Protein AF-A0A2P4PEK5-F1 (afdb_monomer)

Organism: Rhizophagus irregularis (strain DAOM 181602 / DAOM 197198 / MUCL 43194) (NCBI:txid747089)

Sequence (118 aa):
IKNPMDFFTINSKLNDNQYTSAKDFEKDICLIFCNCYTYNNIGSEIYKLGEALELAFNKIWAEKIIFLVKQKEKSKRVQDNDTNSSLYIIYFNTFFAFILFILLTCKKTNLNFRRKQR

Structure (mmCIF, N/CA/C/O backbone):
data_AF-A0A2P4PEK5-F1
#
_entry.id   AF-A0A2P4PEK5-F1
#
loop_
_atom_site.group_PDB
_atom_site.id
_atom_site.type_symbol
_atom_site.label_atom_id
_atom_site.label_alt_id
_atom_site.label_comp_id
_atom_site.label_asym_id
_ato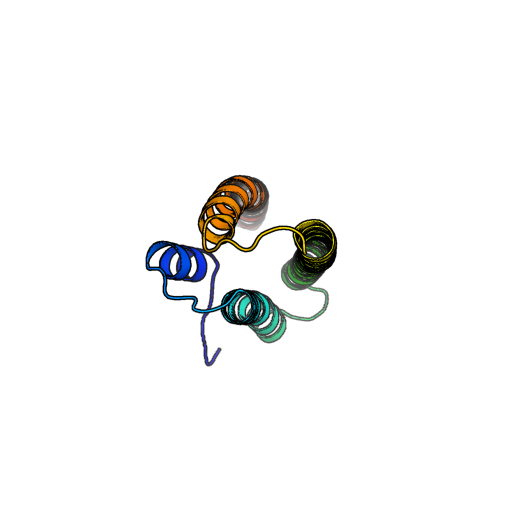m_site.label_entity_id
_atom_site.label_seq_id
_atom_site.pdbx_PDB_ins_code
_atom_site.Cartn_x
_atom_site.Cartn_y
_atom_site.Cartn_z
_atom_site.occupancy
_atom_site.B_iso_or_equiv
_atom_site.auth_seq_id
_atom_site.auth_comp_id
_atom_site.auth_asym_id
_atom_site.auth_atom_id
_atom_site.pdbx_PDB_model_num
ATOM 1 N N . ILE A 1 1 ? 0.640 1.344 -15.530 1.00 74.31 1 ILE A N 1
ATOM 2 C CA . ILE A 1 1 ? -0.008 1.261 -14.199 1.00 74.31 1 ILE A CA 1
ATOM 3 C C . ILE A 1 1 ? -1.407 1.836 -14.321 1.00 74.31 1 ILE A C 1
ATOM 5 O O . ILE A 1 1 ? -1.526 2.949 -14.814 1.00 74.31 1 ILE A O 1
ATOM 9 N N . LYS A 1 2 ? -2.444 1.068 -13.968 1.00 80.69 2 LYS A N 1
ATOM 10 C CA . LYS A 1 2 ? -3.844 1.521 -14.085 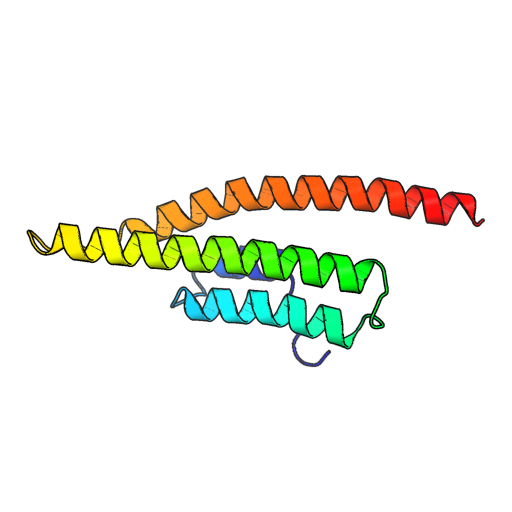1.00 80.69 2 LYS A CA 1
ATOM 11 C C . LYS A 1 2 ? -4.298 2.326 -12.865 1.00 80.69 2 LYS A C 1
ATOM 13 O O . LYS A 1 2 ? -5.041 3.279 -13.026 1.00 80.69 2 LYS A O 1
ATOM 18 N N . ASN A 1 3 ? -3.785 1.974 -11.684 1.00 86.88 3 ASN A N 1
ATOM 19 C CA . ASN A 1 3 ? -4.098 2.630 -10.418 1.00 86.88 3 ASN A CA 1
ATOM 20 C C . ASN A 1 3 ? -2.780 3.020 -9.727 1.00 86.88 3 ASN A C 1
ATOM 22 O O . ASN A 1 3 ? -2.154 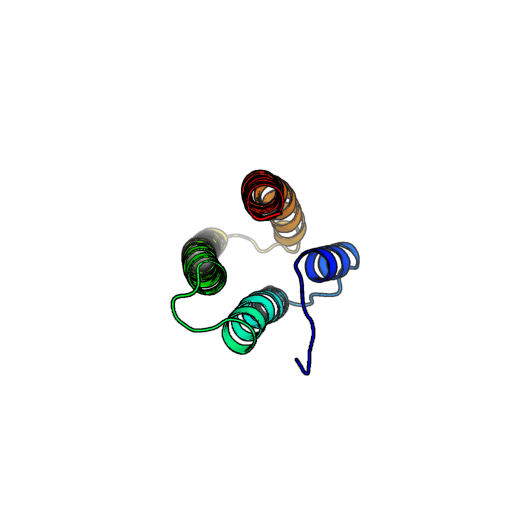2.153 -9.109 1.00 86.88 3 ASN A O 1
ATOM 26 N N . PRO A 1 4 ? -2.287 4.260 -9.897 1.00 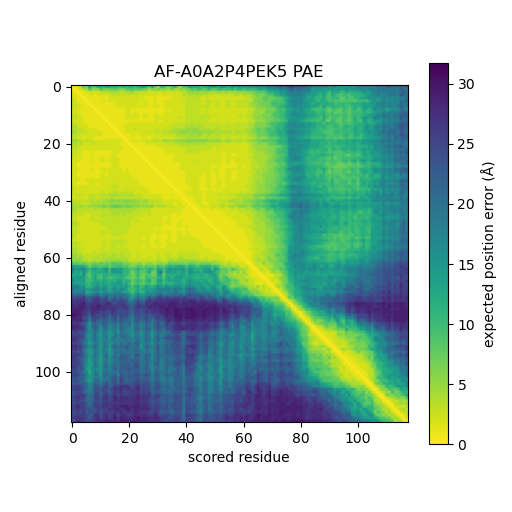90.12 4 PRO A N 1
ATOM 27 C CA . PRO A 1 4 ? -1.091 4.715 -9.198 1.00 90.12 4 PRO A CA 1
ATOM 28 C C . PRO A 1 4 ? -1.355 4.773 -7.691 1.00 90.12 4 PRO A C 1
ATOM 30 O O . PRO A 1 4 ? -2.445 5.137 -7.256 1.00 90.12 4 PRO A O 1
ATOM 33 N N . MET A 1 5 ? -0.350 4.404 -6.903 1.00 92.69 5 MET A N 1
ATOM 34 C CA . MET A 1 5 ? -0.370 4.537 -5.452 1.00 92.69 5 MET A CA 1
ATOM 35 C C . MET A 1 5 ? 1.058 4.708 -4.954 1.00 92.69 5 MET A C 1
ATOM 37 O O . MET A 1 5 ? 1.987 4.102 -5.493 1.00 92.69 5 MET A O 1
ATOM 41 N N . ASP A 1 6 ? 1.217 5.530 -3.930 1.00 86.75 6 ASP A N 1
ATOM 42 C CA . ASP A 1 6 ? 2.478 5.803 -3.265 1.00 86.75 6 ASP A CA 1
ATOM 43 C C . ASP A 1 6 ? 2.200 6.196 -1.811 1.00 86.75 6 ASP A C 1
ATOM 45 O O . ASP A 1 6 ? 1.071 6.505 -1.423 1.00 86.75 6 ASP A O 1
ATOM 49 N N . PHE A 1 7 ? 3.238 6.184 -0.986 1.00 85.31 7 PHE A N 1
ATOM 50 C CA . PHE A 1 7 ? 3.053 6.424 0.435 1.00 85.31 7 PHE A CA 1
ATOM 51 C C . PHE A 1 7 ? 2.679 7.865 0.799 1.00 85.31 7 PHE A C 1
ATOM 53 O O . PHE A 1 7 ? 2.085 8.074 1.853 1.00 85.31 7 PHE A O 1
ATOM 60 N N . PHE A 1 8 ? 3.008 8.856 -0.035 1.00 84.50 8 PHE A N 1
ATOM 61 C CA . PHE A 1 8 ? 2.565 10.230 0.194 1.00 84.50 8 PHE A CA 1
ATOM 62 C C . PHE A 1 8 ? 1.049 10.326 0.005 1.00 84.50 8 PHE A C 1
ATOM 64 O O . PHE A 1 8 ? 0.356 10.884 0.855 1.00 84.50 8 PHE A O 1
ATOM 71 N N . THR A 1 9 ? 0.531 9.688 -1.045 1.00 86.31 9 THR A N 1
ATOM 72 C CA . THR A 1 9 ? -0.909 9.558 -1.284 1.00 86.31 9 THR A CA 1
ATOM 73 C C . THR A 1 9 ? -1.602 8.834 -0.126 1.00 86.31 9 THR A C 1
ATOM 75 O O . THR A 1 9 ? -2.597 9.335 0.394 1.00 86.31 9 THR A O 1
ATOM 78 N N . ILE A 1 10 ? -1.053 7.710 0.350 1.00 87.62 10 ILE A N 1
ATOM 79 C CA . ILE A 1 10 ? -1.588 6.995 1.524 1.00 87.62 10 ILE A CA 1
ATOM 80 C C . ILE A 1 10 ? -1.590 7.887 2.772 1.00 87.62 10 ILE A C 1
ATOM 82 O O . ILE A 1 10 ? -2.569 7.905 3.516 1.00 87.62 10 ILE A O 1
ATOM 86 N N . ASN A 1 11 ? -0.522 8.654 3.001 1.00 84.31 11 ASN A N 1
ATOM 87 C CA . ASN A 1 11 ? -0.442 9.572 4.134 1.00 84.31 11 ASN A CA 1
ATOM 88 C C . ASN A 1 11 ? -1.502 10.682 4.054 1.00 84.31 11 ASN A C 1
ATOM 90 O O . ASN A 1 11 ? -2.142 10.983 5.056 1.00 84.31 11 ASN A O 1
ATOM 94 N N . SER A 1 12 ? -1.738 11.249 2.865 1.00 85.06 12 SER A N 1
ATOM 95 C CA . SER A 1 12 ? -2.829 12.213 2.658 1.00 85.06 12 SER A CA 1
ATOM 96 C C . SER A 1 12 ? -4.181 11.575 2.962 1.00 85.06 12 SER A C 1
ATOM 98 O O . SER A 1 12 ? -4.934 12.096 3.774 1.00 85.06 12 SER A O 1
ATOM 100 N N . LYS A 1 13 ? -4.454 10.390 2.401 1.00 88.88 13 LYS A N 1
ATOM 101 C CA . LYS A 1 13 ? -5.703 9.655 2.642 1.00 88.88 13 LYS A CA 1
ATOM 102 C C . LYS A 1 13 ? -5.921 9.335 4.124 1.00 88.88 13 LYS A C 1
ATOM 104 O O . LYS A 1 13 ? -7.058 9.373 4.582 1.00 88.88 13 LYS A O 1
ATOM 109 N N . LEU A 1 14 ? -4.857 9.045 4.878 1.00 83.88 14 LEU A N 1
ATOM 110 C CA . LEU A 1 14 ? -4.923 8.878 6.333 1.00 83.88 14 LEU A CA 1
ATOM 111 C C . LEU A 1 14 ? -5.293 10.183 7.045 1.00 83.88 14 LEU A C 1
ATOM 113 O O . LEU A 1 14 ? -6.217 10.178 7.852 1.00 83.88 14 LEU A O 1
ATOM 117 N N . ASN A 1 15 ? -4.600 11.283 6.742 1.00 84.25 15 ASN A N 1
ATOM 118 C CA . ASN A 1 15 ? -4.844 12.585 7.376 1.00 84.25 15 ASN A CA 1
ATOM 119 C C . ASN A 1 15 ? -6.248 13.124 7.076 1.00 84.25 15 ASN A C 1
ATOM 121 O O . ASN A 1 15 ? -6.874 13.747 7.930 1.00 84.25 15 ASN A O 1
ATOM 125 N N . ASP A 1 16 ? -6.754 12.820 5.886 1.00 89.94 16 ASP A N 1
ATOM 126 C CA . ASP A 1 16 ? -8.083 13.205 5.425 1.00 89.94 16 ASP A CA 1
ATOM 127 C C . ASP A 1 16 ? -9.177 12.213 5.880 1.00 89.94 16 ASP A C 1
ATOM 129 O O . ASP A 1 16 ? -10.318 12.306 5.432 1.00 89.94 16 ASP A O 1
ATOM 133 N N . ASN A 1 17 ? -8.848 11.241 6.746 1.00 86.31 17 ASN A N 1
ATOM 134 C CA . ASN A 1 17 ? -9.751 10.192 7.243 1.00 86.31 17 ASN A CA 1
ATOM 135 C C . ASN A 1 17 ? -10.480 9.400 6.134 1.00 86.31 17 ASN A C 1
ATOM 137 O O . ASN A 1 17 ? -11.611 8.949 6.311 1.00 86.31 17 ASN A O 1
ATOM 141 N N . GLN A 1 18 ? -9.836 9.191 4.983 1.00 90.00 18 GLN A N 1
ATOM 142 C CA . GLN A 1 18 ? -10.426 8.502 3.825 1.00 90.00 18 GLN A CA 1
ATOM 143 C C . GLN A 1 18 ? -10.410 6.969 3.942 1.00 90.00 18 GLN A C 1
ATOM 145 O O . GLN A 1 18 ? -10.960 6.273 3.086 1.00 90.00 18 GLN A O 1
ATOM 150 N N . TYR A 1 19 ? -9.780 6.416 4.980 1.00 86.38 19 TYR A N 1
ATOM 151 C CA . TYR A 1 19 ? -9.790 4.981 5.248 1.00 86.38 19 TYR A CA 1
ATOM 152 C C . TYR A 1 19 ? -10.855 4.632 6.282 1.00 86.38 19 TYR A C 1
ATOM 154 O O . TYR A 1 19 ? -10.711 4.925 7.464 1.00 86.38 19 TYR A O 1
ATOM 162 N N . THR A 1 20 ? -11.902 3.937 5.835 1.00 85.94 20 THR A N 1
ATOM 163 C CA . THR A 1 20 ? -12.977 3.463 6.724 1.00 85.94 20 THR A CA 1
ATOM 164 C C . THR A 1 20 ? -12.573 2.241 7.547 1.00 85.94 20 THR A C 1
ATOM 166 O O . THR A 1 20 ? -13.184 1.934 8.568 1.00 85.94 20 THR A O 1
ATOM 169 N N . SER A 1 21 ? -11.531 1.530 7.110 1.00 82.12 21 SER A N 1
ATOM 170 C CA . SER A 1 21 ? -11.037 0.330 7.769 1.00 82.12 21 SER A CA 1
ATOM 171 C C . SER A 1 21 ? -9.530 0.162 7.591 1.00 82.12 21 SER A C 1
ATOM 173 O O . SER A 1 21 ? -8.942 0.593 6.596 1.00 82.12 21 SER A O 1
ATOM 175 N N . ALA A 1 22 ? -8.903 -0.566 8.520 1.00 82.56 22 ALA A N 1
ATOM 176 C CA . ALA A 1 22 ? -7.507 -0.984 8.389 1.00 82.56 22 ALA A CA 1
ATOM 177 C C . ALA A 1 22 ? -7.264 -1.809 7.110 1.00 82.56 22 ALA A C 1
ATOM 179 O O . ALA A 1 22 ? -6.171 -1.770 6.549 1.00 82.56 22 ALA A O 1
ATOM 180 N N . LYS A 1 23 ? -8.288 -2.524 6.618 1.00 84.50 23 LYS A N 1
ATOM 181 C CA . LYS A 1 23 ? -8.181 -3.327 5.398 1.00 84.50 23 LYS A CA 1
ATOM 182 C C . LYS A 1 23 ? -8.073 -2.462 4.144 1.00 84.50 23 LYS A C 1
ATOM 184 O O . LYS A 1 23 ? -7.395 -2.857 3.203 1.00 84.50 23 LYS A O 1
ATOM 189 N N . ASP A 1 24 ? -8.710 -1.295 4.120 1.00 86.88 24 ASP A N 1
ATOM 190 C CA . ASP A 1 24 ? -8.612 -0.377 2.979 1.00 86.88 24 ASP A CA 1
ATOM 191 C C . ASP A 1 24 ? -7.234 0.279 2.899 1.00 86.88 24 ASP A C 1
ATOM 193 O O . ASP A 1 24 ? -6.680 0.417 1.812 1.00 86.88 24 ASP A O 1
ATOM 197 N N . PHE A 1 25 ? -6.644 0.588 4.052 1.00 88.50 25 PHE A N 1
ATOM 198 C CA . PHE A 1 25 ? -5.250 1.012 4.137 1.00 88.50 25 PHE A CA 1
ATOM 199 C C . PHE A 1 25 ? -4.289 -0.085 3.642 1.00 88.50 25 PHE A C 1
ATOM 201 O O . PHE A 1 25 ? -3.425 0.178 2.809 1.00 88.50 25 PHE A O 1
ATOM 208 N N . GLU A 1 26 ? -4.468 -1.331 4.101 1.00 90.31 26 GLU A N 1
ATOM 209 C CA . GLU A 1 26 ? -3.654 -2.476 3.664 1.00 90.31 26 GLU A CA 1
ATOM 210 C C . GLU A 1 26 ? -3.712 -2.669 2.141 1.00 90.31 26 GLU A C 1
ATOM 212 O O . GLU A 1 26 ? -2.677 -2.876 1.513 1.00 90.31 26 GLU A O 1
ATOM 217 N N . LYS A 1 27 ? -4.899 -2.541 1.527 1.00 93.94 27 LYS A N 1
ATOM 218 C CA . LYS A 1 27 ? -5.068 -2.663 0.068 1.00 93.94 27 LYS A CA 1
ATOM 219 C C . LYS A 1 27 ? -4.204 -1.667 -0.705 1.00 93.94 27 LYS A C 1
ATOM 221 O O . LYS A 1 27 ? -3.598 -2.053 -1.701 1.00 93.94 27 LYS A O 1
ATOM 226 N N . ASP A 1 28 ? -4.136 -0.414 -0.262 1.00 94.00 28 ASP A N 1
ATOM 227 C CA . ASP A 1 28 ? -3.323 0.601 -0.937 1.00 94.00 28 ASP A CA 1
ATOM 228 C C . ASP A 1 28 ? -1.822 0.333 -0.774 1.00 94.00 28 ASP A C 1
ATOM 230 O O . ASP A 1 28 ? -1.058 0.522 -1.721 1.00 94.00 28 ASP A O 1
ATOM 234 N N . ILE A 1 29 ? -1.392 -0.174 0.387 1.00 91.38 29 ILE A N 1
ATOM 235 C CA . ILE A 1 29 ? -0.004 -0.613 0.591 1.00 91.38 29 ILE A CA 1
ATOM 236 C C . ILE A 1 29 ? 0.327 -1.789 -0.339 1.00 91.38 29 ILE A C 1
ATOM 238 O O . ILE A 1 29 ? 1.337 -1.750 -1.042 1.00 91.38 29 ILE A O 1
ATOM 242 N N . CYS A 1 30 ? -0.541 -2.801 -0.423 1.00 94.00 30 CYS A N 1
ATOM 243 C CA . CYS A 1 30 ? -0.370 -3.914 -1.358 1.00 94.00 30 CYS A CA 1
ATOM 244 C C . CYS A 1 30 ? -0.319 -3.433 -2.814 1.00 94.00 30 CYS A C 1
ATOM 246 O O . CYS A 1 30 ? 0.474 -3.940 -3.603 1.00 94.00 30 CYS A O 1
ATOM 248 N N . LEU A 1 31 ? -1.110 -2.418 -3.174 1.00 95.19 31 LEU A N 1
ATOM 249 C CA . LEU A 1 31 ? -1.085 -1.833 -4.512 1.00 95.19 31 LEU A CA 1
ATOM 250 C C . LEU A 1 31 ? 0.274 -1.191 -4.840 1.00 95.19 31 LEU A C 1
ATOM 252 O O . LEU A 1 31 ? 0.721 -1.292 -5.983 1.00 95.19 31 LEU A O 1
ATOM 256 N N . ILE A 1 32 ? 0.970 -0.596 -3.862 1.00 90.62 32 ILE A N 1
ATOM 257 C CA . ILE A 1 32 ? 2.353 -0.116 -4.043 1.00 90.62 32 ILE A CA 1
ATOM 258 C C . ILE A 1 32 ? 3.274 -1.280 -4.424 1.00 90.62 32 ILE A C 1
ATOM 260 O O . ILE A 1 32 ? 4.0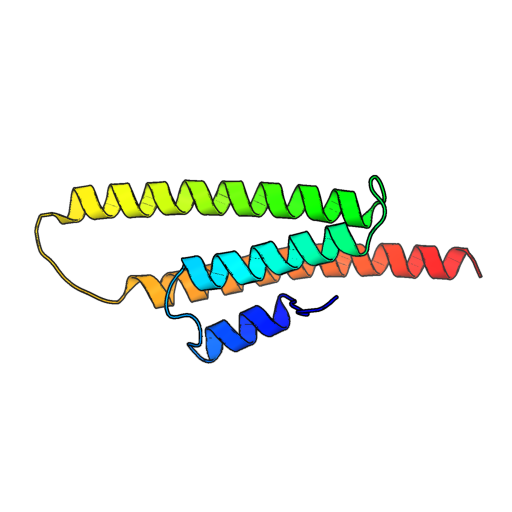38 -1.155 -5.384 1.00 90.62 32 ILE A O 1
ATOM 264 N N . PHE A 1 33 ? 3.185 -2.419 -3.730 1.00 92.75 33 PHE A N 1
ATOM 265 C CA . PHE A 1 33 ? 3.998 -3.602 -4.037 1.00 92.75 33 PHE A CA 1
ATOM 266 C C . PHE A 1 33 ? 3.646 -4.197 -5.403 1.00 92.75 33 PHE A C 1
ATOM 268 O O . PHE A 1 33 ? 4.533 -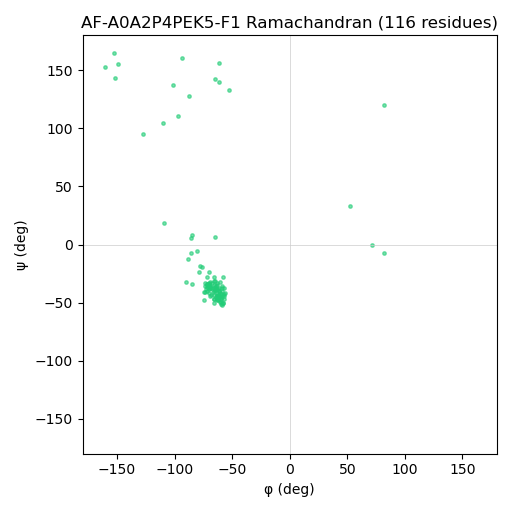4.387 -6.234 1.00 92.75 33 PHE A O 1
ATOM 275 N N . CYS A 1 34 ? 2.358 -4.377 -5.710 1.00 94.06 34 CYS A N 1
ATOM 276 C CA . CYS A 1 34 ? 1.916 -4.859 -7.020 1.00 94.06 34 CYS A CA 1
ATOM 277 C C . CYS A 1 34 ? 2.412 -3.957 -8.157 1.00 94.06 34 CYS A C 1
ATOM 279 O O . CYS A 1 34 ? 2.910 -4.447 -9.174 1.00 94.06 34 CYS A O 1
ATOM 281 N N . ASN A 1 35 ? 2.316 -2.636 -7.989 1.00 88.25 35 ASN A N 1
ATOM 282 C CA . ASN A 1 35 ? 2.821 -1.677 -8.966 1.00 88.25 35 ASN A CA 1
ATOM 283 C C . ASN A 1 35 ? 4.351 -1.751 -9.087 1.00 88.25 35 ASN A C 1
ATOM 285 O O . ASN A 1 35 ? 4.871 -1.689 -10.203 1.00 88.25 35 ASN A O 1
ATOM 289 N N . CYS A 1 36 ? 5.065 -1.936 -7.970 1.00 87.62 36 CYS A N 1
ATOM 290 C CA . CYS A 1 36 ? 6.511 -2.143 -7.953 1.00 87.62 36 CYS A CA 1
ATOM 291 C C . CYS A 1 36 ? 6.905 -3.369 -8.789 1.00 87.62 36 CYS A C 1
ATOM 293 O O . CYS A 1 36 ? 7.738 -3.250 -9.686 1.00 87.62 36 CYS A O 1
ATOM 295 N N . TYR A 1 37 ? 6.269 -4.518 -8.571 1.00 92.44 37 TYR A N 1
ATOM 296 C CA . TYR A 1 37 ? 6.588 -5.753 -9.296 1.00 92.44 37 TYR A CA 1
ATOM 297 C C . TYR A 1 37 ? 6.131 -5.735 -10.753 1.00 92.44 37 TYR A C 1
ATOM 299 O O . TYR A 1 37 ? 6.752 -6.364 -11.601 1.00 92.44 37 TYR A O 1
ATOM 307 N N . THR A 1 38 ? 5.080 -4.976 -11.067 1.00 89.75 38 THR A N 1
ATOM 308 C CA . THR A 1 38 ? 4.621 -4.803 -12.452 1.00 89.75 38 THR A CA 1
ATOM 309 C C . THR A 1 38 ? 5.595 -3.954 -13.274 1.00 89.75 38 THR A C 1
ATOM 311 O O . THR A 1 38 ? 5.741 -4.176 -14.473 1.00 89.75 38 THR A O 1
ATOM 314 N N . TYR A 1 39 ? 6.232 -2.952 -12.662 1.00 83.88 39 TYR A N 1
ATOM 315 C CA . TYR A 1 39 ? 7.116 -2.021 -13.370 1.00 83.88 39 TYR A CA 1
ATOM 316 C C . TYR A 1 39 ? 8.576 -2.487 -13.414 1.00 83.88 39 TYR A C 1
ATOM 318 O O . TYR A 1 39 ? 9.295 -2.180 -14.364 1.00 83.88 39 TYR A O 1
ATOM 326 N N . ASN A 1 40 ? 9.033 -3.188 -12.375 1.00 82.44 40 ASN A N 1
ATOM 327 C CA . ASN A 1 40 ? 10.437 -3.546 -12.217 1.00 82.44 40 ASN A CA 1
ATOM 328 C C . ASN A 1 40 ? 10.688 -5.000 -12.617 1.00 82.44 40 ASN A C 1
ATOM 330 O O . ASN A 1 40 ? 9.952 -5.901 -12.228 1.00 82.44 40 ASN A O 1
ATOM 334 N N . ASN A 1 41 ? 11.785 -5.236 -13.338 1.00 86.00 41 ASN A N 1
ATOM 335 C CA . ASN A 1 41 ? 12.197 -6.586 -13.709 1.00 86.00 41 ASN A CA 1
ATOM 336 C C . ASN A 1 41 ? 12.489 -7.428 -12.463 1.00 86.00 41 ASN A C 1
ATOM 338 O O . ASN A 1 41 ? 13.147 -6.956 -11.524 1.00 86.00 41 ASN A O 1
ATOM 342 N N . ILE A 1 42 ? 12.066 -8.691 -12.500 1.00 94.12 42 ILE A N 1
ATOM 343 C CA . ILE A 1 42 ? 12.374 -9.686 -11.469 1.00 94.12 42 ILE A CA 1
ATOM 344 C C . ILE A 1 42 ? 13.892 -9.730 -11.251 1.00 94.12 42 ILE A C 1
ATOM 346 O O . ILE A 1 42 ? 14.676 -9.744 -12.200 1.00 94.12 42 ILE A O 1
ATOM 350 N N . GLY A 1 43 ? 14.313 -9.711 -9.986 1.00 87.38 43 GLY A N 1
ATOM 351 C CA . GLY A 1 43 ? 15.724 -9.761 -9.596 1.00 87.38 43 GLY A CA 1
ATOM 352 C C . GLY A 1 43 ? 16.477 -8.428 -9.658 1.00 87.38 43 GLY A C 1
ATOM 353 O O . GLY A 1 43 ? 17.607 -8.364 -9.161 1.00 87.38 43 GLY A O 1
ATOM 354 N N . SER A 1 44 ? 15.869 -7.362 -10.195 1.00 85.81 44 SER A N 1
ATOM 355 C CA . SER A 1 44 ? 16.425 -6.009 -10.088 1.00 85.81 44 SER A CA 1
ATOM 356 C C . SER A 1 44 ? 16.521 -5.561 -8.626 1.00 85.81 44 SER A C 1
ATOM 358 O O . SER A 1 44 ? 15.789 -6.042 -7.759 1.00 85.81 44 SER A O 1
ATOM 360 N N . GLU A 1 45 ? 17.421 -4.619 -8.339 1.00 84.38 45 GLU A N 1
ATOM 361 C CA . GLU A 1 45 ? 17.601 -4.079 -6.984 1.00 84.38 45 GLU A CA 1
ATOM 362 C C . GLU A 1 45 ? 16.287 -3.514 -6.421 1.00 84.38 45 GLU A C 1
ATOM 364 O O . GLU A 1 45 ? 15.932 -3.788 -5.279 1.00 84.38 45 GLU A O 1
ATOM 369 N N . ILE A 1 46 ? 15.515 -2.805 -7.249 1.00 78.62 46 ILE A N 1
ATOM 370 C CA . ILE A 1 46 ? 14.229 -2.218 -6.853 1.00 78.62 46 ILE A CA 1
ATOM 371 C C . ILE A 1 46 ? 13.194 -3.308 -6.551 1.00 78.62 46 ILE A C 1
ATOM 373 O O . ILE A 1 46 ? 12.474 -3.197 -5.561 1.00 78.62 46 ILE A O 1
ATOM 377 N N . TYR A 1 47 ? 13.147 -4.375 -7.355 1.00 88.56 47 TYR A N 1
ATOM 378 C CA . TYR A 1 47 ? 12.258 -5.511 -7.107 1.00 88.56 47 TYR A CA 1
ATOM 379 C C . TYR A 1 47 ? 12.560 -6.156 -5.746 1.00 88.56 47 TYR A C 1
ATOM 381 O O . TYR A 1 47 ? 11.662 -6.295 -4.919 1.00 88.56 47 TYR A O 1
ATOM 389 N N . LYS A 1 48 ? 13.840 -6.442 -5.471 1.00 86.56 48 LYS A N 1
ATOM 390 C CA . LYS A 1 48 ? 14.294 -7.033 -4.199 1.00 86.56 48 LYS A CA 1
ATOM 391 C C . LYS A 1 48 ? 14.015 -6.134 -2.995 1.00 86.56 48 LYS A C 1
ATOM 393 O O . LYS A 1 48 ? 13.643 -6.619 -1.930 1.00 86.56 48 LYS A O 1
ATOM 398 N N . LEU A 1 49 ? 14.178 -4.819 -3.151 1.00 83.94 49 LEU A N 1
ATOM 399 C CA . LEU A 1 49 ? 13.805 -3.851 -2.116 1.00 83.94 49 LEU A CA 1
ATOM 400 C C . LEU A 1 49 ? 12.293 -3.859 -1.860 1.00 83.94 49 LEU A C 1
ATOM 402 O O . LEU A 1 49 ? 11.876 -3.769 -0.707 1.00 83.94 49 LEU A O 1
ATOM 406 N N . GLY A 1 50 ? 11.485 -4.006 -2.914 1.00 85.50 50 GLY A N 1
ATOM 407 C CA . GLY A 1 50 ? 10.044 -4.212 -2.802 1.00 85.50 50 GLY A CA 1
ATOM 408 C C . GLY A 1 50 ? 9.708 -5.454 -1.977 1.00 85.50 50 GLY A C 1
ATOM 409 O O . GLY A 1 50 ? 8.946 -5.350 -1.026 1.00 85.50 50 GLY A O 1
ATOM 410 N N . GLU A 1 51 ? 10.312 -6.606 -2.292 1.00 93.25 51 GLU A N 1
ATOM 411 C CA . GLU A 1 51 ? 10.144 -7.863 -1.534 1.00 93.25 51 GLU A CA 1
ATOM 412 C C . GLU A 1 51 ? 10.527 -7.709 -0.057 1.00 93.25 51 GLU A C 1
ATOM 414 O O . GLU A 1 51 ? 9.770 -8.097 0.831 1.00 93.25 51 GLU A O 1
ATOM 419 N N . ALA A 1 52 ? 11.678 -7.094 0.229 1.00 88.50 52 ALA A N 1
ATOM 420 C CA . ALA A 1 52 ? 12.119 -6.869 1.603 1.00 88.50 52 ALA A CA 1
ATOM 421 C C . ALA A 1 52 ? 11.142 -5.973 2.386 1.00 88.50 52 ALA A C 1
ATOM 423 O O . ALA A 1 52 ? 10.860 -6.233 3.559 1.00 88.50 52 ALA A O 1
ATOM 424 N N . LEU A 1 53 ? 10.613 -4.931 1.739 1.00 86.44 53 LEU A N 1
ATOM 425 C CA . LEU A 1 53 ? 9.653 -4.017 2.349 1.00 86.44 53 LEU A CA 1
ATOM 426 C C . LEU A 1 53 ? 8.290 -4.683 2.579 1.00 86.44 53 LEU A C 1
ATOM 428 O O . LEU A 1 53 ? 7.713 -4.507 3.652 1.00 86.44 53 LEU A O 1
ATOM 432 N N . GLU A 1 54 ? 7.798 -5.468 1.619 1.00 94.31 54 GLU A N 1
ATOM 433 C CA . GLU A 1 54 ? 6.557 -6.237 1.758 1.00 94.31 54 GLU A CA 1
ATOM 434 C C . GLU A 1 54 ? 6.653 -7.250 2.907 1.00 94.31 54 GLU A C 1
ATOM 436 O O . GLU A 1 54 ? 5.762 -7.315 3.755 1.00 94.31 54 GLU A O 1
ATOM 441 N N . LEU A 1 55 ? 7.767 -7.981 3.009 1.00 91.69 55 LEU A N 1
ATOM 442 C CA . LEU A 1 55 ? 8.012 -8.914 4.112 1.00 91.69 55 LEU A CA 1
ATOM 443 C C . LEU A 1 55 ? 8.002 -8.211 5.476 1.00 91.69 55 LEU A C 1
ATOM 445 O O . LEU A 1 55 ? 7.368 -8.694 6.420 1.00 91.69 55 LEU A O 1
ATOM 449 N N . ALA A 1 56 ? 8.677 -7.063 5.588 1.00 86.69 56 ALA A N 1
ATOM 450 C CA . ALA A 1 56 ? 8.696 -6.277 6.818 1.00 86.69 56 ALA A CA 1
ATOM 451 C C . ALA A 1 56 ? 7.294 -5.769 7.189 1.00 86.69 56 ALA A C 1
ATOM 453 O O . ALA A 1 56 ? 6.884 -5.881 8.347 1.00 86.69 56 ALA A O 1
ATOM 454 N N . PHE A 1 57 ? 6.544 -5.259 6.207 1.00 87.50 57 PHE A N 1
ATOM 455 C CA . PHE A 1 57 ? 5.167 -4.816 6.401 1.00 87.50 57 PHE A CA 1
ATOM 456 C C . PHE A 1 57 ? 4.278 -5.960 6.896 1.00 87.50 57 PHE A C 1
ATOM 458 O O . PHE A 1 57 ? 3.633 -5.818 7.933 1.00 87.50 57 PHE A O 1
ATOM 465 N N . ASN A 1 58 ? 4.298 -7.110 6.220 1.00 88.62 58 ASN A N 1
ATOM 466 C CA . ASN A 1 58 ? 3.459 -8.262 6.553 1.00 88.62 58 ASN A CA 1
ATOM 467 C C . ASN A 1 58 ? 3.742 -8.804 7.956 1.00 88.62 58 ASN A C 1
ATOM 469 O O . ASN A 1 58 ? 2.808 -9.126 8.693 1.00 88.62 58 ASN A O 1
ATOM 473 N N . LYS A 1 59 ? 5.018 -8.851 8.359 1.00 87.56 59 LYS A N 1
ATOM 474 C CA . LYS A 1 59 ? 5.404 -9.249 9.717 1.00 87.56 59 LYS A CA 1
ATOM 475 C C . LYS A 1 59 ? 4.777 -8.329 10.766 1.00 87.56 59 LYS A C 1
ATOM 477 O O . LYS A 1 59 ? 4.111 -8.805 11.684 1.00 87.56 59 LYS A O 1
ATOM 482 N N . ILE A 1 60 ? 4.948 -7.017 10.601 1.00 83.62 60 ILE A N 1
ATOM 483 C CA . ILE A 1 60 ? 4.407 -6.018 11.530 1.00 83.62 60 ILE A CA 1
ATOM 484 C C . ILE A 1 60 ? 2.877 -6.070 11.534 1.00 83.62 60 ILE A C 1
ATOM 486 O O . ILE A 1 60 ? 2.263 -6.042 12.597 1.00 83.62 60 ILE A O 1
ATOM 490 N N . TRP A 1 61 ? 2.252 -6.175 10.361 1.00 84.81 61 TRP A N 1
ATOM 491 C CA . TRP A 1 61 ? 0.799 -6.220 10.218 1.00 84.81 61 TRP A CA 1
ATOM 492 C C . TRP A 1 61 ? 0.191 -7.432 10.938 1.00 84.81 61 TRP A C 1
ATOM 494 O O . TRP A 1 61 ? -0.775 -7.286 11.690 1.00 84.81 61 TRP A O 1
ATOM 504 N N . ALA A 1 62 ? 0.801 -8.612 10.796 1.00 83.12 62 ALA A N 1
ATOM 505 C CA . ALA A 1 62 ? 0.364 -9.836 11.464 1.00 83.12 62 ALA A CA 1
ATOM 506 C C . ALA A 1 62 ? 0.527 -9.770 12.994 1.00 83.12 62 ALA A C 1
ATOM 508 O O . ALA 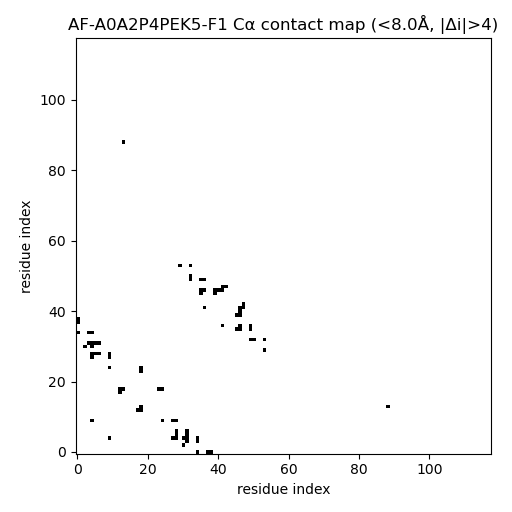A 1 62 ? -0.415 -10.074 13.729 1.00 83.12 62 ALA A O 1
ATOM 509 N N . GLU A 1 63 ? 1.687 -9.318 13.489 1.00 80.50 63 GLU A N 1
ATOM 510 C CA . GLU A 1 63 ? 1.935 -9.122 14.928 1.00 80.50 63 GLU A CA 1
ATOM 511 C C . GLU A 1 63 ? 0.908 -8.162 15.549 1.00 80.50 63 GLU A C 1
ATOM 513 O O . GLU A 1 63 ? 0.419 -8.363 16.666 1.00 80.50 63 GLU A O 1
ATOM 518 N N . LYS A 1 64 ? 0.526 -7.140 14.785 1.00 72.38 64 LYS A N 1
ATOM 519 C CA . LYS A 1 64 ? -0.409 -6.103 15.203 1.00 72.38 64 LYS A CA 1
ATOM 520 C C . LYS A 1 64 ? -1.849 -6.614 15.304 1.00 72.38 64 LYS A C 1
ATOM 522 O O . LYS A 1 64 ? -2.529 -6.318 16.289 1.00 72.38 64 LYS A O 1
ATOM 527 N N . ILE A 1 65 ? -2.291 -7.458 14.368 1.00 69.25 65 ILE A N 1
ATOM 528 C CA . ILE A 1 65 ? -3.585 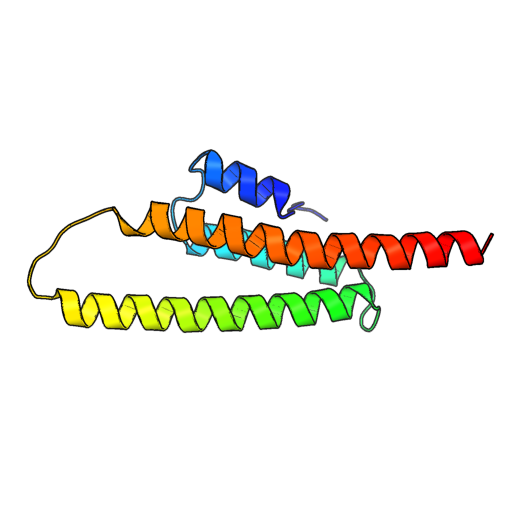-8.155 14.462 1.00 69.25 65 ILE A CA 1
ATOM 529 C C . ILE A 1 65 ? -3.626 -9.057 15.702 1.00 69.25 65 ILE A C 1
ATOM 531 O O . ILE A 1 65 ? -4.602 -9.021 16.452 1.00 69.25 65 ILE A O 1
ATOM 535 N N . ILE A 1 66 ? -2.552 -9.802 15.979 1.00 67.25 66 ILE A N 1
ATOM 536 C CA . ILE A 1 66 ? -2.462 -10.669 17.166 1.00 67.25 66 ILE A CA 1
ATOM 537 C C . ILE A 1 66 ? -2.588 -9.850 18.460 1.00 67.25 66 ILE A C 1
ATOM 539 O O . ILE A 1 66 ? -3.286 -10.259 19.391 1.00 67.25 66 ILE A O 1
ATOM 543 N N . PHE A 1 67 ? -1.950 -8.679 18.531 1.00 72.12 67 PHE A N 1
ATOM 544 C CA . PHE A 1 67 ? -2.067 -7.785 19.685 1.00 72.12 67 PHE A CA 1
ATOM 545 C C . PHE A 1 67 ? -3.503 -7.282 19.891 1.00 72.12 67 PHE A C 1
ATOM 547 O O . PHE A 1 67 ? -4.010 -7.317 21.013 1.00 72.12 67 PHE A O 1
ATOM 554 N N . LEU A 1 68 ? -4.180 -6.862 18.817 1.00 68.56 68 LEU A N 1
ATOM 555 C CA . LEU A 1 68 ? -5.570 -6.401 18.884 1.00 68.56 68 LEU A CA 1
ATOM 556 C C . LEU A 1 68 ? -6.529 -7.515 19.322 1.00 68.56 68 LEU A C 1
ATOM 558 O O . LEU A 1 68 ? -7.433 -7.258 20.116 1.00 68.56 68 LEU A O 1
ATOM 562 N N . VAL A 1 69 ? -6.314 -8.753 18.868 1.00 70.88 69 VAL A N 1
ATOM 563 C CA . VAL A 1 69 ? -7.107 -9.919 19.294 1.00 70.88 69 VAL A CA 1
ATOM 564 C C . VAL A 1 69 ? -6.929 -10.183 20.794 1.00 70.88 69 VAL A C 1
ATOM 566 O O . VAL A 1 69 ? -7.922 -10.258 21.517 1.00 70.88 69 VAL A O 1
ATOM 569 N N . LYS A 1 70 ? -5.686 -10.198 21.296 1.00 69.81 70 LYS A N 1
ATOM 570 C CA . LYS A 1 70 ? -5.387 -10.385 22.732 1.00 69.81 70 LYS A CA 1
ATOM 571 C C . LYS A 1 70 ? -5.986 -9.286 23.619 1.00 69.81 70 LYS A C 1
ATOM 573 O O . LYS A 1 70 ? -6.441 -9.558 24.730 1.00 69.81 70 LYS A O 1
ATOM 578 N N . GLN A 1 71 ? -5.990 -8.041 23.143 1.00 64.12 71 GLN A N 1
ATOM 579 C CA . GLN A 1 71 ? -6.626 -6.911 23.832 1.00 64.12 71 GLN A CA 1
ATOM 580 C C . GLN A 1 71 ? -8.149 -7.088 23.902 1.00 64.12 71 GLN A C 1
ATOM 582 O O . GLN A 1 71 ? -8.746 -6.899 24.961 1.00 64.12 71 GLN A O 1
ATOM 587 N N . LYS A 1 72 ? -8.782 -7.525 22.805 1.00 61.88 72 LYS A N 1
ATOM 588 C CA . LYS A 1 72 ? -10.229 -7.789 22.753 1.00 61.88 72 LYS A CA 1
ATOM 589 C C . LYS A 1 72 ? -10.649 -8.925 23.690 1.00 61.88 72 LYS A C 1
ATOM 591 O O . LYS A 1 72 ? -11.716 -8.859 24.293 1.00 61.88 72 LYS A O 1
ATOM 596 N N . GLU A 1 73 ? -9.804 -9.942 23.847 1.00 62.31 73 GLU A N 1
ATOM 597 C CA . GLU A 1 73 ? -10.021 -11.045 24.791 1.00 62.31 73 GLU A CA 1
ATOM 598 C C . GLU A 1 73 ? -9.917 -10.594 26.256 1.00 62.31 73 GLU A C 1
ATOM 600 O O . GLU A 1 73 ? -10.721 -11.021 27.084 1.00 62.31 73 GLU A O 1
ATOM 605 N N . LYS A 1 74 ? -9.001 -9.668 26.574 1.00 55.75 74 LYS A N 1
ATOM 606 C CA . LYS A 1 74 ? -8.909 -9.034 27.903 1.00 55.75 74 LYS A CA 1
ATOM 607 C C . LYS A 1 74 ? -10.052 -8.048 28.188 1.00 55.75 74 LYS A C 1
ATOM 609 O O . LYS A 1 74 ? -10.499 -7.969 29.328 1.00 55.75 74 LYS A O 1
ATOM 614 N N . SER A 1 75 ? -10.542 -7.334 27.172 1.00 48.59 75 SER A N 1
ATOM 615 C CA . SER A 1 75 ? -11.559 -6.274 27.297 1.00 48.59 75 SER A CA 1
ATOM 616 C C . SER A 1 75 ? -13.013 -6.767 27.282 1.00 48.59 75 SER A C 1
ATOM 618 O O . SER A 1 75 ? -13.931 -5.957 27.341 1.00 48.59 75 SER A O 1
ATOM 620 N N . LYS A 1 76 ? -13.279 -8.082 27.283 1.00 49.59 76 LYS A N 1
ATOM 621 C CA . LYS A 1 76 ? -14.639 -8.617 27.520 1.00 49.59 76 LYS A CA 1
ATOM 622 C C . LYS A 1 76 ? -15.187 -8.341 28.939 1.00 49.59 76 LYS A C 1
ATOM 624 O O . LYS A 1 76 ? -16.278 -8.798 29.266 1.00 49.59 76 LYS A O 1
ATOM 629 N N . ARG A 1 77 ? -14.487 -7.558 29.772 1.00 45.91 77 ARG A N 1
ATOM 630 C CA . ARG A 1 77 ? -15.078 -6.807 30.888 1.00 45.91 77 ARG A CA 1
ATOM 631 C C . ARG A 1 77 ? -15.038 -5.312 30.550 1.00 45.91 77 ARG A C 1
ATOM 633 O O . ARG A 1 77 ? -13.991 -4.695 30.679 1.00 45.91 77 ARG A O 1
ATOM 640 N N . VAL A 1 78 ? -16.202 -4.771 30.192 1.00 49.06 78 VAL A N 1
ATOM 641 C CA . VAL A 1 78 ? -16.502 -3.356 29.898 1.00 49.06 78 VAL A CA 1
ATOM 642 C C . VAL A 1 78 ? -16.126 -2.896 28.480 1.00 49.06 78 VAL A C 1
ATOM 644 O O . VAL A 1 78 ? -14.988 -2.980 28.027 1.00 49.06 78 VAL A O 1
ATOM 647 N N . GLN A 1 79 ? -17.161 -2.448 27.776 1.00 60.00 79 GLN A N 1
ATOM 648 C CA . GLN A 1 79 ? -17.183 -1.950 26.407 1.00 60.00 79 GLN A CA 1
ATOM 649 C C . GLN A 1 79 ? -16.874 -0.451 26.425 1.00 60.00 79 GLN A C 1
ATOM 651 O O . GLN A 1 79 ? -17.562 0.260 27.145 1.00 60.00 79 GLN A O 1
ATOM 656 N N . ASP A 1 80 ? -15.898 0.023 25.642 1.00 42.66 80 ASP A N 1
ATOM 657 C CA . ASP A 1 80 ? -15.970 1.385 25.102 1.00 42.66 80 ASP A CA 1
ATOM 658 C C . ASP A 1 80 ? -15.074 1.639 23.879 1.00 42.66 80 ASP A C 1
ATOM 660 O O . ASP A 1 80 ? -14.070 0.961 23.642 1.00 42.66 80 ASP A O 1
ATOM 664 N N . ASN A 1 81 ? -15.539 2.594 23.074 1.00 51.00 81 ASN A N 1
ATOM 665 C CA . ASN A 1 81 ? -15.243 2.813 21.660 1.00 51.00 81 ASN A CA 1
ATOM 666 C C . ASN A 1 81 ? -14.082 3.815 21.386 1.00 51.00 81 ASN A C 1
ATOM 668 O O . ASN A 1 81 ? -13.704 4.634 22.219 1.00 51.00 81 ASN A O 1
ATOM 672 N N . ASP A 1 82 ? -13.536 3.730 20.165 1.00 50.16 82 ASP A N 1
ATOM 673 C CA . ASP A 1 82 ? -12.906 4.785 19.335 1.00 50.16 82 ASP A CA 1
ATOM 674 C C . ASP A 1 82 ? -11.528 5.425 19.630 1.00 50.16 82 ASP A C 1
ATOM 676 O O . ASP A 1 82 ? -11.021 6.165 18.788 1.00 50.16 82 ASP A O 1
ATOM 680 N N . THR A 1 83 ? -10.791 5.080 20.687 1.00 46.19 83 THR A N 1
ATOM 681 C CA . THR A 1 83 ? -9.454 5.694 20.935 1.00 46.19 83 THR A CA 1
ATOM 682 C C . THR A 1 83 ? -8.254 4.993 20.273 1.00 46.19 83 THR A C 1
ATOM 684 O O . THR A 1 83 ? -7.167 5.568 20.180 1.00 46.19 83 THR A O 1
ATOM 687 N N . ASN A 1 84 ? -8.420 3.776 19.742 1.00 47.88 84 ASN A N 1
ATOM 688 C CA . AS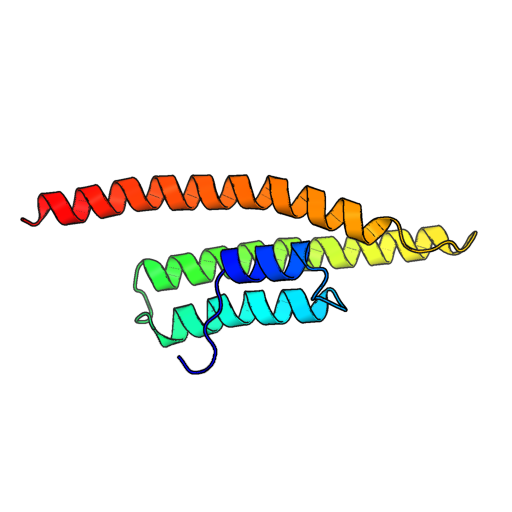N A 1 84 ? -7.310 2.994 19.168 1.00 47.88 84 ASN A CA 1
ATOM 689 C C . ASN A 1 84 ? -6.873 3.432 17.754 1.00 47.88 84 ASN A C 1
ATOM 691 O O . ASN A 1 84 ? -5.758 3.110 17.341 1.00 47.88 84 ASN A O 1
ATOM 695 N N . SER A 1 85 ? -7.711 4.172 17.020 1.00 49.88 85 SER A N 1
ATOM 696 C CA . SER A 1 85 ? -7.412 4.590 15.641 1.00 49.88 85 SER A CA 1
ATOM 697 C C . SER A 1 85 ? -6.360 5.710 15.593 1.00 49.88 85 SER A C 1
ATOM 699 O O . SER A 1 85 ? -5.338 5.580 14.918 1.00 49.88 85 SER A O 1
ATOM 701 N N . SER A 1 86 ? -6.517 6.760 16.409 1.00 49.28 86 SER A N 1
ATOM 702 C CA . SER A 1 86 ? -5.569 7.889 16.446 1.00 49.28 86 SER A CA 1
ATOM 703 C C . SER A 1 86 ? -4.176 7.502 16.944 1.00 49.28 86 SER A C 1
ATOM 705 O O . SER A 1 86 ? -3.175 7.972 16.406 1.00 49.28 86 SER A O 1
ATOM 707 N N . LEU A 1 87 ? -4.069 6.601 17.928 1.00 51.72 87 LEU A N 1
ATOM 708 C CA . LEU A 1 87 ? -2.764 6.167 18.439 1.00 51.72 87 LEU A CA 1
ATOM 709 C C . LEU A 1 87 ? -1.999 5.323 17.403 1.00 51.72 87 LEU A C 1
ATOM 711 O O . LEU A 1 87 ? -0.775 5.409 17.311 1.00 51.72 87 LEU A O 1
ATOM 715 N N . TYR A 1 88 ? -2.719 4.555 16.577 1.00 55.34 88 TYR A N 1
ATOM 716 C CA . TYR A 1 88 ? -2.156 3.796 15.458 1.00 55.34 88 TYR A CA 1
ATOM 717 C C . TYR A 1 88 ? -1.596 4.694 14.359 1.00 55.34 88 TYR A C 1
ATOM 719 O O . TYR A 1 88 ? -0.533 4.393 13.816 1.00 55.34 88 TYR A O 1
ATOM 727 N N . ILE A 1 89 ? -2.297 5.784 14.061 1.00 51.19 89 ILE A N 1
ATOM 728 C CA . ILE A 1 89 ? -1.918 6.772 13.047 1.00 51.19 89 ILE A CA 1
ATOM 729 C C . ILE A 1 89 ? -0.671 7.554 13.493 1.00 51.19 89 ILE A C 1
ATOM 731 O O . ILE A 1 89 ? 0.228 7.802 12.688 1.00 51.19 89 ILE A O 1
ATOM 735 N N . ILE A 1 90 ? -0.548 7.863 14.788 1.00 52.88 90 ILE A N 1
ATOM 736 C CA . ILE A 1 90 ? 0.645 8.509 15.362 1.00 52.88 90 ILE A CA 1
ATOM 737 C C . ILE A 1 90 ? 1.852 7.556 15.349 1.00 52.88 90 ILE A C 1
ATOM 739 O O . ILE A 1 90 ? 2.941 7.949 14.932 1.00 52.88 90 ILE A O 1
ATOM 743 N N . TYR A 1 91 ? 1.662 6.288 15.736 1.00 56.16 91 TYR A N 1
ATOM 744 C CA . TYR A 1 91 ? 2.727 5.273 15.699 1.00 56.16 91 TYR A CA 1
ATOM 745 C C . TYR A 1 91 ? 3.197 4.960 14.272 1.00 56.16 91 TYR A C 1
ATOM 747 O O . TYR A 1 91 ? 4.360 4.629 14.052 1.00 56.16 91 TYR A O 1
ATOM 755 N N . PHE A 1 92 ? 2.297 5.054 13.290 1.00 57.50 92 PHE A N 1
ATOM 756 C CA . PHE A 1 92 ? 2.648 4.876 11.887 1.00 57.50 92 PHE A CA 1
ATOM 757 C C . PHE A 1 92 ? 3.426 6.082 11.353 1.00 57.50 92 PHE A C 1
ATOM 759 O O . PHE A 1 92 ? 4.433 5.883 10.689 1.00 57.50 92 PHE A O 1
ATOM 766 N N . ASN A 1 93 ? 3.053 7.313 11.716 1.00 53.91 93 ASN A N 1
ATOM 767 C CA . ASN A 1 93 ? 3.789 8.523 11.327 1.00 53.91 93 ASN A CA 1
ATOM 768 C C . ASN A 1 93 ? 5.253 8.529 11.811 1.00 53.91 93 ASN A C 1
ATOM 770 O O . ASN A 1 93 ? 6.155 8.897 11.056 1.00 53.91 93 ASN A O 1
ATOM 774 N N . THR A 1 94 ? 5.527 8.068 13.036 1.00 52.38 94 THR A N 1
ATOM 775 C CA . THR A 1 94 ? 6.905 7.976 13.559 1.00 52.38 94 THR A CA 1
ATOM 776 C C . THR A 1 94 ? 7.702 6.830 12.930 1.00 52.38 94 THR A C 1
ATOM 778 O O . THR A 1 94 ? 8.890 6.986 12.646 1.00 52.38 94 THR A O 1
ATOM 781 N N . PHE A 1 95 ? 7.054 5.702 12.630 1.00 57.78 95 PHE A N 1
ATOM 782 C CA . PHE A 1 95 ? 7.669 4.570 11.929 1.00 57.78 95 PHE A CA 1
ATOM 783 C C . PHE A 1 95 ? 7.947 4.879 10.443 1.00 57.78 95 PHE A C 1
ATOM 785 O O . PHE A 1 95 ? 8.971 4.477 9.887 1.00 57.78 95 PHE A O 1
ATOM 792 N N . PHE A 1 96 ? 7.079 5.672 9.811 1.00 58.91 96 PHE A N 1
ATOM 793 C CA . PHE A 1 96 ? 7.193 6.088 8.416 1.00 58.91 96 PHE A CA 1
ATOM 794 C C . PHE A 1 96 ? 8.346 7.077 8.190 1.00 58.91 96 PHE A C 1
ATOM 796 O O . PHE A 1 96 ? 9.061 6.976 7.193 1.00 58.91 96 PHE A O 1
ATOM 803 N N . ALA A 1 97 ? 8.607 7.972 9.151 1.00 53.84 97 ALA A N 1
ATOM 804 C CA . ALA A 1 97 ? 9.786 8.840 9.135 1.00 53.84 97 ALA A CA 1
ATOM 805 C C . ALA A 1 97 ? 11.103 8.037 9.144 1.00 53.84 97 ALA A C 1
ATOM 807 O O . ALA A 1 97 ? 12.080 8.435 8.508 1.00 53.84 97 ALA A O 1
ATOM 808 N N . PHE A 1 98 ? 11.115 6.869 9.793 1.00 55.69 98 PHE A N 1
ATOM 809 C CA . PHE A 1 98 ? 12.279 5.985 9.851 1.00 55.69 98 PHE A CA 1
ATOM 810 C C . PHE A 1 98 ? 12.515 5.243 8.524 1.00 55.69 98 PHE A C 1
ATOM 812 O O . PHE A 1 98 ? 13.645 5.173 8.040 1.00 55.69 98 PHE A O 1
ATOM 819 N N . ILE A 1 99 ? 11.449 4.768 7.869 1.00 55.16 99 ILE A N 1
ATOM 820 C CA . ILE A 1 99 ? 11.541 4.143 6.537 1.00 55.16 99 ILE A CA 1
ATOM 821 C C . ILE A 1 99 ? 11.875 5.177 5.451 1.00 55.16 99 ILE A C 1
ATOM 823 O O . ILE A 1 99 ? 12.698 4.902 4.577 1.00 55.16 99 ILE A O 1
ATOM 827 N N . LEU A 1 100 ? 11.333 6.397 5.526 1.00 53.16 100 LEU A N 1
ATOM 828 C CA . LEU A 1 100 ? 11.688 7.483 4.609 1.00 53.16 100 LEU A CA 1
ATOM 829 C C . LEU A 1 100 ? 13.150 7.926 4.786 1.00 53.16 100 LEU A C 1
ATOM 831 O O . LEU A 1 100 ? 13.818 8.212 3.796 1.00 53.16 100 LEU A O 1
ATOM 835 N N . PHE A 1 101 ? 13.691 7.912 6.008 1.00 58.66 101 PHE A N 1
ATOM 836 C CA . PHE A 1 101 ? 15.113 8.169 6.267 1.00 58.66 101 PHE A CA 1
ATOM 837 C C . PHE A 1 101 ? 16.024 7.085 5.653 1.00 58.66 101 PHE A C 1
ATOM 839 O O . PHE A 1 101 ? 17.052 7.397 5.044 1.00 58.66 101 PHE A O 1
ATOM 846 N N . ILE A 1 102 ? 15.613 5.814 5.701 1.00 52.91 102 ILE A N 1
ATOM 847 C CA . ILE A 1 102 ? 16.328 4.699 5.051 1.00 52.91 102 ILE A CA 1
ATOM 848 C C . ILE A 1 102 ? 16.229 4.781 3.512 1.00 52.91 102 ILE A C 1
ATOM 850 O O . ILE A 1 102 ? 17.211 4.562 2.800 1.00 52.91 102 ILE A O 1
ATOM 854 N N . LEU A 1 103 ? 15.084 5.191 2.965 1.00 51.81 103 LEU A N 1
ATOM 855 C CA . LEU A 1 103 ? 14.916 5.372 1.517 1.00 51.81 103 LEU A CA 1
ATOM 856 C C . LEU A 1 103 ? 15.629 6.631 0.982 1.00 51.81 103 LEU A C 1
ATOM 858 O O . LEU A 1 103 ? 16.158 6.616 -0.132 1.00 51.81 103 LEU A O 1
ATOM 862 N N . LEU A 1 104 ? 15.713 7.710 1.766 1.00 51.62 104 LEU A N 1
ATOM 863 C CA . LEU A 1 104 ? 16.460 8.925 1.412 1.00 51.62 104 LEU A CA 1
ATOM 864 C C . LEU A 1 104 ? 17.979 8.719 1.475 1.00 51.62 104 LEU A C 1
ATOM 866 O O . LEU A 1 104 ? 18.703 9.255 0.631 1.00 51.62 104 LEU A O 1
ATOM 870 N N . THR A 1 105 ? 18.470 7.897 2.405 1.00 46.38 105 THR A N 1
ATOM 871 C CA . THR A 1 105 ? 19.883 7.482 2.420 1.00 46.38 105 THR A CA 1
ATOM 872 C C . THR A 1 105 ? 20.217 6.578 1.223 1.00 46.38 105 THR A C 1
ATOM 874 O O . THR A 1 105 ? 21.249 6.798 0.585 1.00 46.38 105 THR A O 1
ATOM 877 N N . CYS A 1 106 ? 19.305 5.691 0.799 1.00 42.19 106 CYS A N 1
ATOM 878 C CA . CYS A 1 106 ? 19.445 4.916 -0.447 1.00 42.19 106 CYS A CA 1
ATOM 879 C C . CYS A 1 106 ? 19.373 5.764 -1.735 1.00 42.19 106 CYS A C 1
ATOM 881 O O . CYS A 1 106 ? 20.062 5.483 -2.717 1.00 42.19 106 CYS A O 1
ATOM 883 N N . LYS A 1 107 ? 18.594 6.854 -1.773 1.00 48.75 107 LYS A N 1
ATOM 884 C CA . LYS A 1 107 ? 18.580 7.765 -2.938 1.00 48.75 107 LYS A CA 1
ATOM 885 C C . LYS A 1 107 ? 19.920 8.487 -3.124 1.00 48.75 107 LYS A C 1
ATOM 887 O O . LYS A 1 107 ? 20.317 8.771 -4.256 1.00 48.75 107 LYS A O 1
ATOM 892 N N . LYS A 1 108 ? 20.636 8.763 -2.029 1.00 44.44 108 LYS A N 1
ATOM 893 C CA . LYS A 1 108 ? 21.939 9.445 -2.044 1.00 44.44 108 LYS A CA 1
ATOM 894 C C . LYS A 1 108 ? 23.042 8.557 -2.637 1.00 44.44 108 LYS A C 1
ATOM 896 O O . LYS A 1 108 ? 23.876 9.055 -3.391 1.00 44.44 108 LYS A O 1
ATOM 901 N N . THR A 1 109 ? 23.006 7.245 -2.395 1.00 46.56 109 THR A N 1
ATOM 902 C CA . THR A 1 109 ? 23.926 6.276 -3.019 1.00 46.56 109 THR A CA 1
ATOM 903 C C . THR A 1 109 ? 23.606 6.043 -4.501 1.00 46.56 109 THR A C 1
ATOM 905 O O . THR A 1 109 ? 24.524 6.019 -5.320 1.00 46.56 109 THR A O 1
ATOM 908 N N . ASN A 1 110 ? 22.326 6.002 -4.889 1.00 42.62 110 ASN A N 1
ATOM 909 C CA . ASN A 1 110 ? 21.915 5.822 -6.291 1.00 42.62 110 ASN A CA 1
ATOM 910 C C . ASN A 1 110 ? 22.181 7.071 -7.175 1.00 42.62 110 ASN A C 1
ATOM 912 O O . ASN A 1 110 ? 22.586 6.958 -8.333 1.00 42.62 110 ASN A O 1
ATOM 916 N N . LEU A 1 111 ? 22.051 8.287 -6.620 1.00 48.06 111 LEU A N 1
ATOM 917 C CA . LEU A 1 111 ? 22.483 9.534 -7.280 1.00 48.06 111 LEU A CA 1
ATOM 918 C C . LEU A 1 111 ? 24.007 9.597 -7.480 1.00 48.06 111 LEU A C 1
ATOM 920 O O . LEU A 1 111 ? 24.464 10.096 -8.508 1.00 48.06 111 LEU A O 1
ATOM 924 N N . ASN A 1 112 ? 24.794 9.075 -6.534 1.00 43.78 112 ASN A N 1
ATOM 925 C CA . ASN A 1 112 ? 26.249 8.975 -6.680 1.00 43.78 112 ASN A CA 1
ATOM 926 C C . ASN A 1 112 ? 26.654 7.922 -7.722 1.00 43.78 112 ASN A C 1
ATOM 928 O O . ASN A 1 112 ? 27.600 8.148 -8.472 1.00 43.78 112 ASN A O 1
ATOM 932 N N . PHE A 1 113 ? 25.900 6.827 -7.844 1.00 42.25 113 PHE A N 1
ATOM 933 C CA . PHE A 1 113 ? 26.091 5.840 -8.908 1.00 42.25 113 PHE A CA 1
ATOM 934 C C . PHE A 1 113 ? 25.813 6.431 -10.302 1.00 42.25 113 PHE A C 1
ATOM 936 O O . PHE A 1 113 ? 26.641 6.296 -11.200 1.00 42.25 113 PHE A O 1
ATOM 943 N N . ARG A 1 114 ? 24.716 7.188 -10.473 1.00 46.56 114 ARG A N 1
ATOM 944 C CA . ARG A 1 114 ? 24.405 7.881 -11.742 1.00 46.56 114 ARG A CA 1
ATOM 945 C C . ARG A 1 114 ? 25.403 8.984 -12.115 1.00 46.56 114 ARG A C 1
ATOM 947 O O . ARG A 1 114 ? 25.563 9.261 -13.298 1.00 46.56 114 ARG A O 1
ATOM 954 N N . ARG A 1 115 ? 26.068 9.617 -11.139 1.00 47.47 115 ARG A N 1
ATOM 955 C CA . ARG A 1 115 ? 27.135 10.606 -11.393 1.00 47.47 115 ARG A CA 1
ATOM 956 C C . ARG A 1 115 ? 28.481 9.979 -11.755 1.00 47.47 115 ARG A C 1
ATOM 958 O O . ARG A 1 115 ? 29.275 10.649 -12.391 1.00 47.47 115 ARG A O 1
ATOM 965 N N . LYS A 1 116 ? 28.736 8.726 -11.366 1.00 45.16 116 LYS A N 1
ATOM 966 C CA . LYS A 1 116 ? 29.989 8.011 -11.668 1.00 45.16 116 LYS A CA 1
ATOM 967 C C . LYS A 1 116 ? 29.979 7.314 -13.040 1.00 45.16 116 LYS A C 1
ATOM 969 O O . LYS A 1 116 ? 30.998 6.785 -13.458 1.00 45.16 116 LYS A O 1
ATOM 974 N N . GLN A 1 117 ? 28.828 7.309 -13.715 1.00 47.22 117 GLN A N 1
ATOM 975 C CA . GLN A 1 117 ? 28.613 6.759 -15.062 1.00 47.22 117 GLN A CA 1
ATOM 976 C C . GLN A 1 117 ? 28.390 7.857 -16.126 1.00 47.22 117 GLN A C 1
ATOM 978 O O . GLN A 1 117 ? 27.832 7.583 -17.186 1.00 47.22 117 GLN A O 1
ATOM 983 N N . ARG A 1 118 ? 28.774 9.105 -15.834 1.00 43.69 118 ARG A N 1
ATOM 984 C CA . ARG A 1 118 ? 28.825 10.220 -16.788 1.00 43.69 118 ARG A CA 1
ATOM 985 C C . ARG A 1 118 ? 30.240 10.755 -16.879 1.00 43.69 118 ARG A C 1
ATOM 987 O O . ARG A 1 118 ? 30.923 10.714 -15.832 1.00 43.69 118 ARG A O 1
#

Nearest PDB structures (foldseek):
  3uw9-assembly2_D  TM=9.656E-01  e=1.019E-03  Homo sapiens
  6axq-assembly2_B  TM=9.676E-01  e=1.341E-03  Homo sapiens
  5ulc-assembly1_X  TM=8.240E-01  e=4.801E-04  Plasmodium falciparum 3D7
  5pv0-assembly1_A  TM=9.209E-01  e=3.496E-03  Homo sapiens
  5c4q-assembly1_A  TM=9.278E-01  e=4.009E-03  Leishmania donovani BPK282A1

Radius of gyration: 17.65 Å; Cα contacts (8 Å, |Δi|>4): 41; chains: 1; bounding box: 47×24×48 Å

Mean predicted aligned error: 12.42 Å

Foldseek 3Di:
DVDDADVVNLLVCLVVVVDPDPVVSVVRLVVNLVVQPVVDDPPDPSNVVSVVVVVVVVVVVVVVVVVVVVVVVVVPPDDDDDPPSVVVSVVVVVVVVVVVVVVVVVVVVVVVVVVVVD

InterPro domains:
  IPR001487 Bromodomain [PF00439] (1-50)
  IPR001487 Bromodomain [PR00503] (10-28)
  IPR001487 Bromodomain [PR00503] (28-47)
  IPR001487 Bromodomain [PS50014] (1-47)
  IPR001487 Bromodomain [SM00297] (1-66)
  IPR036427 Bromodomain-like superfamily [G3DSA:1.20.920.10] (1-87)
  IPR036427 Bromodomain-like superfamily [SSF47370] (1-63)

pLDDT: mean 71.55, std 18.07, range [42.19, 95.19]

Solvent-accessible surface area (backbone atoms only — not comparable to full-atom values): 6934 Å² total; per-residue (Å²): 130,94,74,87,59,50,70,67,59,52,48,49,36,54,77,68,63,68,53,93,42,75,65,59,50,50,51,51,56,50,44,34,48,54,52,46,56,72,73,35,59,86,85,36,72,68,29,50,50,44,53,55,50,50,54,54,49,51,52,54,52,52,56,49,53,53,51,54,53,56,49,54,67,68,40,78,70,72,88,86,81,84,68,68,59,64,57,50,54,52,56,44,54,60,53,48,55,54,52,49,51,55,52,53,54,49,49,55,54,54,52,51,53,61,57,74,76,104

Secondary structure (DSSP, 8-state):
--S---HHHHHHHHHTT--SSHHHHHHHHHHHHHHHHHHSPTTSHHHHHHHHHHHHHHHHHHHHHHHHHHHHHHT-SS---SSHHHHHHHHHHHHHHHHHHHHHHHHHHHHHHHHHT-